Protein AF-A0A162WY72-F1 (afdb_monomer_lite)

Secondary structure (DSSP, 8-state):
-EE-SEEEEEPPPTTT-EEEEEETT--BS-EEES-EEEEE--SSPPP-GGGEE-EEEEEEEEE-SSSS--EEEEEEEEEEEEEEEEETTTEEEEEEEEPPHHHHHHHHHHHHT--GGGTT-----SS-SSS---SSHHHHHTTT-EEEEEES-BS-EEE-

Radius of gyration: 16.73 Å; chains: 1; bounding box: 35×33×55 Å

Foldseek 3Di:
DEDDPAEAEDAQDLLQLEDEDDAQVDAEQEYEYEDYWYFHCPDPDPGDPLRIFFKEWEKAWDFDPDPDTPTDIDTDFIKGWDWDCPDPPPDIDIFIDTDDPVVVVVLVVCSVVPDSPCLPPPPPPPDDPDDDDDDCPNVVSSSSGYYYYYYYHYNYYYYD

Structure (mmCIF, N/CA/C/O backbone):
data_AF-A0A162WY72-F1
#
_entry.id   AF-A0A162WY72-F1
#
loop_
_atom_site.group_PDB
_atom_site.id
_atom_site.type_symbol
_atom_site.label_atom_id
_atom_site.label_alt_id
_atom_site.label_comp_id
_atom_site.label_asym_id
_atom_site.label_entity_id
_atom_site.label_seq_id
_atom_site.pdbx_PDB_ins_code
_atom_site.Cartn_x
_atom_site.Cartn_y
_atom_site.Cartn_z
_atom_site.occupancy
_atom_site.B_iso_or_equiv
_atom_site.auth_seq_id
_atom_site.auth_comp_id
_atom_site.auth_asym_id
_atom_site.auth_atom_id
_atom_site.pdbx_PDB_model_num
ATOM 1 N N . MET A 1 1 ? -16.031 -1.143 3.294 1.00 89.25 1 MET A N 1
ATOM 2 C CA . MET A 1 1 ? -15.755 -0.213 2.180 1.00 89.25 1 MET A CA 1
ATOM 3 C C . MET A 1 1 ? -15.026 -0.998 1.112 1.00 89.25 1 MET A C 1
ATOM 5 O O . MET A 1 1 ? -14.191 -1.819 1.470 1.00 89.25 1 MET A O 1
ATOM 9 N N . THR A 1 2 ? -15.350 -0.767 -0.154 1.00 88.81 2 THR A N 1
ATOM 10 C CA . THR A 1 2 ? -14.664 -1.396 -1.286 1.00 88.81 2 THR A CA 1
ATOM 11 C C . THR A 1 2 ? -14.092 -0.287 -2.148 1.00 88.81 2 THR A C 1
ATOM 13 O O . THR A 1 2 ? -14.838 0.604 -2.551 1.00 88.81 2 THR A O 1
ATOM 16 N N . LEU A 1 3 ? -12.783 -0.322 -2.372 1.00 86.44 3 LEU A N 1
ATOM 17 C CA . LEU A 1 3 ? -12.069 0.568 -3.276 1.00 86.44 3 LEU A CA 1
ATOM 18 C C . LEU A 1 3 ? -11.798 -0.224 -4.558 1.00 86.44 3 LEU A C 1
ATOM 20 O O . LEU A 1 3 ? -10.845 -1.001 -4.631 1.00 86.44 3 LEU A O 1
ATOM 24 N N . ASN A 1 4 ? -12.708 -0.076 -5.522 1.00 86.38 4 ASN A N 1
ATOM 25 C CA . ASN A 1 4 ? -12.601 -0.675 -6.848 1.00 86.38 4 ASN A CA 1
ATOM 26 C C . ASN A 1 4 ? -12.223 0.409 -7.855 1.00 86.38 4 ASN A C 1
ATOM 28 O O . ASN A 1 4 ? -12.914 1.426 -7.883 1.00 86.38 4 ASN A O 1
ATOM 32 N N . GLU A 1 5 ? -11.172 0.184 -8.648 1.00 85.81 5 GLU A N 1
ATOM 33 C CA . GLU A 1 5 ? -10.718 1.109 -9.703 1.00 85.81 5 GLU A CA 1
ATOM 34 C C . GLU A 1 5 ? -10.583 2.559 -9.198 1.00 85.81 5 GLU A C 1
ATOM 36 O O . GLU A 1 5 ? -11.172 3.500 -9.733 1.00 85.81 5 GLU A O 1
ATOM 41 N N . VAL A 1 6 ? -9.862 2.740 -8.087 1.00 86.19 6 VAL A N 1
ATOM 42 C CA . VAL A 1 6 ? -9.687 4.048 -7.450 1.00 86.19 6 VAL A CA 1
ATOM 43 C C . VAL A 1 6 ? -8.372 4.666 -7.888 1.00 86.19 6 VAL A C 1
ATOM 45 O O . VAL A 1 6 ? -7.299 4.157 -7.575 1.00 86.19 6 VAL A O 1
ATOM 48 N N . TRP A 1 7 ? -8.473 5.820 -8.540 1.00 86.19 7 TRP A N 1
ATOM 49 C CA . TRP A 1 7 ? -7.332 6.637 -8.933 1.00 86.19 7 TRP A CA 1
ATOM 50 C C . TRP A 1 7 ? -7.220 7.851 -8.022 1.00 86.19 7 TRP A C 1
ATOM 52 O O . TRP A 1 7 ? -8.167 8.629 -7.874 1.00 86.19 7 TRP A O 1
ATOM 62 N N . ILE A 1 8 ? -6.056 8.015 -7.400 1.00 86.75 8 ILE A N 1
ATOM 63 C CA . ILE A 1 8 ? -5.793 9.099 -6.457 1.00 86.75 8 ILE A CA 1
ATOM 64 C C . ILE A 1 8 ? -4.658 9.954 -7.006 1.00 86.75 8 ILE A C 1
ATOM 66 O O . ILE A 1 8 ? -3.522 9.510 -7.132 1.00 86.75 8 ILE A O 1
ATOM 70 N N . SER A 1 9 ? -4.960 11.204 -7.342 1.00 86.12 9 SER A N 1
ATOM 71 C CA . SER A 1 9 ? -3.985 12.135 -7.915 1.00 86.12 9 SER A CA 1
ATOM 72 C C . SER A 1 9 ? -3.576 13.208 -6.911 1.00 86.12 9 SER A C 1
ATOM 74 O O . SER A 1 9 ? -4.391 13.673 -6.113 1.00 86.12 9 SER A O 1
ATOM 76 N N . GLY A 1 10 ? -2.311 13.619 -6.958 1.00 82.69 10 GLY A N 1
ATOM 77 C CA . GLY A 1 10 ? -1.740 14.604 -6.040 1.00 82.69 10 GLY A CA 1
ATOM 78 C C . GLY A 1 10 ? -0.212 14.626 -6.078 1.00 82.69 10 GLY A C 1
ATOM 79 O O . GLY A 1 10 ? 0.415 14.006 -6.935 1.00 82.69 10 GLY A O 1
ATOM 80 N N . SER A 1 11 ? 0.399 15.356 -5.148 1.00 81.94 11 SER A N 1
ATOM 81 C CA . SER A 1 11 ? 1.855 15.482 -5.049 1.00 81.94 11 SER A 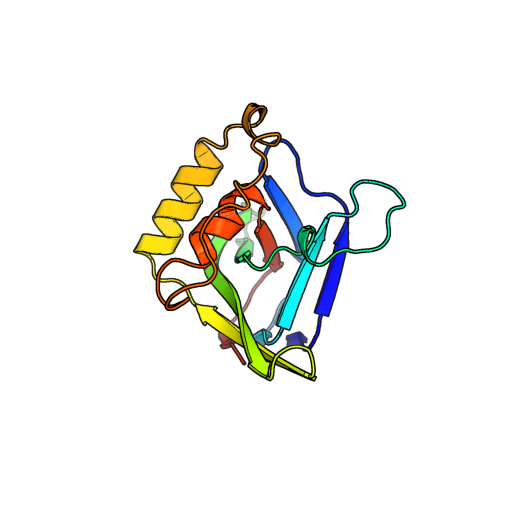CA 1
ATOM 82 C C . SER A 1 11 ? 2.449 14.470 -4.072 1.00 81.94 11 SER A C 1
ATOM 84 O O . SER A 1 11 ? 2.002 14.386 -2.927 1.00 81.94 11 SER A O 1
ATOM 86 N N . ILE A 1 12 ? 3.512 13.782 -4.486 1.00 84.25 12 ILE A N 1
ATOM 87 C CA . ILE A 1 12 ? 4.341 12.977 -3.580 1.00 84.25 12 ILE A CA 1
ATOM 88 C C . ILE A 1 12 ? 5.203 13.906 -2.715 1.00 84.25 12 ILE A C 1
ATOM 90 O O . ILE A 1 12 ? 5.743 14.901 -3.202 1.00 84.25 12 ILE A O 1
ATOM 94 N N . SER A 1 13 ? 5.369 13.560 -1.439 1.00 84.38 13 SER A N 1
ATOM 95 C CA . SER A 1 13 ? 6.362 14.186 -0.568 1.00 84.38 13 SER A CA 1
ATOM 96 C C . SER A 1 13 ? 7.773 13.919 -1.088 1.00 84.38 13 SER A C 1
ATOM 98 O O . SER A 1 13 ? 8.223 12.774 -1.109 1.00 84.38 13 SER A O 1
ATOM 100 N N . GLU A 1 14 ? 8.499 14.972 -1.463 1.00 79.38 14 GLU A N 1
ATOM 101 C CA . GLU A 1 14 ? 9.876 14.816 -1.935 1.00 79.38 14 GLU A CA 1
ATOM 102 C C . GLU A 1 14 ? 10.802 14.280 -0.824 1.00 79.38 14 GLU A C 1
ATOM 104 O O . GLU A 1 14 ? 11.742 13.548 -1.113 1.00 79.38 14 GLU A O 1
ATOM 109 N N . GLU A 1 15 ? 10.513 14.583 0.447 1.00 81.94 15 GLU A N 1
ATOM 110 C CA . GLU A 1 15 ? 11.300 14.130 1.604 1.00 81.94 15 GLU A CA 1
ATOM 111 C C . GLU A 1 15 ? 11.173 12.621 1.846 1.00 81.94 15 GLU A C 1
ATOM 113 O O . GLU A 1 15 ? 12.150 11.961 2.191 1.00 81.94 15 GLU A O 1
ATOM 118 N N . THR A 1 16 ? 9.969 12.071 1.675 1.00 83.25 16 THR A N 1
ATOM 119 C CA . THR A 1 16 ? 9.653 10.702 2.113 1.00 83.25 16 THR A CA 1
ATOM 120 C C . THR A 1 16 ? 9.310 9.749 0.973 1.00 83.25 16 THR A C 1
ATOM 122 O O . THR A 1 16 ? 9.133 8.559 1.223 1.00 83.25 16 THR A O 1
ATOM 125 N N . GLY A 1 17 ? 9.157 10.249 -0.257 1.00 84.12 17 GLY A N 1
ATOM 126 C CA . GLY A 1 17 ? 8.652 9.469 -1.392 1.00 84.12 17 GLY A CA 1
ATOM 127 C C . GLY A 1 17 ? 7.207 8.985 -1.207 1.00 84.12 17 GLY A C 1
ATOM 128 O O . GLY A 1 17 ? 6.753 8.119 -1.950 1.00 84.12 17 GLY A O 1
ATOM 129 N N . CYS A 1 18 ? 6.492 9.521 -0.212 1.00 89.81 18 CYS A N 1
ATOM 130 C CA . CYS A 1 18 ? 5.168 9.066 0.199 1.00 89.81 18 CYS A CA 1
ATOM 131 C C . CYS A 1 18 ? 4.063 9.970 -0.350 1.00 89.81 18 CYS A C 1
ATOM 133 O O . CYS A 1 18 ? 4.115 11.197 -0.218 1.00 89.81 18 CYS A O 1
ATOM 135 N N . PHE A 1 19 ? 3.026 9.345 -0.895 1.00 91.44 19 PHE A N 1
ATOM 136 C CA . PHE A 1 19 ? 1.731 9.945 -1.165 1.00 91.44 19 PHE A CA 1
ATOM 137 C C . PHE A 1 19 ? 0.764 9.548 -0.046 1.00 91.44 19 PHE A C 1
ATOM 139 O O . PHE A 1 19 ? 0.261 8.428 -0.019 1.00 91.44 19 PHE A O 1
ATOM 146 N N . LEU A 1 20 ? 0.473 10.453 0.888 1.00 92.00 20 LEU A N 1
ATOM 147 C CA . LEU A 1 20 ? -0.383 10.132 2.032 1.00 92.00 20 LEU A CA 1
ATOM 148 C C . LEU A 1 20 ? -1.863 10.417 1.745 1.00 92.00 20 LEU A C 1
ATOM 150 O O . LEU A 1 20 ? -2.253 11.560 1.519 1.00 92.00 20 LEU A O 1
ATOM 154 N N . VAL A 1 21 ? -2.696 9.388 1.877 1.00 92.56 21 VAL A N 1
ATOM 155 C CA . VAL A 1 21 ? -4.156 9.494 1.953 1.00 92.56 21 VAL A CA 1
ATOM 156 C C . VAL A 1 21 ? -4.568 9.275 3.404 1.00 92.56 21 VAL A C 1
ATOM 158 O O . VAL A 1 21 ? -4.709 8.141 3.868 1.00 92.56 21 VAL A O 1
ATOM 161 N N . ASP A 1 22 ? -4.724 10.378 4.138 1.00 92.06 22 ASP A N 1
ATOM 162 C CA . ASP A 1 22 ? -5.110 10.347 5.548 1.00 92.06 22 ASP A CA 1
ATOM 163 C C . ASP A 1 22 ? -6.635 10.327 5.699 1.00 92.06 22 ASP A C 1
ATOM 165 O O . ASP A 1 22 ? -7.334 11.324 5.516 1.00 92.06 22 ASP A O 1
ATOM 169 N N . MET A 1 23 ? -7.143 9.153 6.049 1.00 91.38 23 MET A N 1
ATOM 170 C CA . MET A 1 23 ? -8.528 8.887 6.416 1.00 91.38 23 MET A CA 1
ATOM 171 C C . MET A 1 23 ? -8.614 8.400 7.867 1.00 91.38 23 MET A C 1
ATOM 173 O O . MET A 1 23 ? -9.417 7.525 8.194 1.00 91.38 23 MET A O 1
ATOM 177 N N . SER A 1 24 ? -7.807 8.980 8.754 1.00 88.31 24 SER A N 1
ATOM 178 C CA . SER A 1 24 ? -7.735 8.683 10.194 1.00 88.31 24 SER A CA 1
ATOM 179 C C . SER A 1 24 ? -9.081 8.632 10.925 1.00 88.31 24 SER A C 1
ATOM 181 O O . SER A 1 24 ? -9.239 7.875 11.878 1.00 88.31 24 SER A O 1
ATOM 183 N N . TYR A 1 25 ? -10.078 9.392 10.469 1.00 87.44 25 TYR A N 1
ATOM 184 C CA . TYR A 1 25 ? -11.429 9.407 11.046 1.00 87.44 25 TYR A CA 1
ATOM 185 C C . TYR A 1 25 ? -12.387 8.373 10.430 1.00 87.44 25 TYR A C 1
ATOM 187 O O . TYR A 1 25 ? -13.588 8.396 10.702 1.00 87.44 25 TYR A O 1
ATOM 195 N N . THR A 1 26 ? -11.875 7.470 9.593 1.00 90.25 26 THR A N 1
ATOM 196 C CA . THR A 1 26 ? -12.651 6.412 8.938 1.00 90.25 26 THR A CA 1
ATOM 197 C C . THR A 1 26 ? -12.433 5.083 9.652 1.00 90.25 26 THR A C 1
ATOM 199 O O . THR A 1 26 ? -11.314 4.574 9.713 1.00 90.25 26 THR A O 1
ATOM 202 N N . PHE A 1 27 ? -13.523 4.509 10.168 1.00 90.50 27 PHE A N 1
ATOM 203 C CA . PHE A 1 27 ? -13.537 3.240 10.900 1.00 90.50 27 PHE A CA 1
ATOM 204 C C . PHE A 1 27 ? -14.339 2.199 10.118 1.00 90.50 27 PHE A C 1
ATOM 206 O O . PHE A 1 27 ? -15.504 2.428 9.783 1.00 90.50 27 PHE A O 1
ATOM 213 N N . LEU A 1 28 ? -13.726 1.056 9.816 1.00 91.19 28 LEU A N 1
ATOM 214 C CA . LEU A 1 28 ? -14.281 0.048 8.920 1.00 91.19 28 LEU A CA 1
ATOM 215 C C . LEU A 1 28 ? -14.319 -1.334 9.578 1.00 91.19 28 LEU A C 1
ATOM 217 O O . LEU A 1 28 ? -13.321 -1.816 10.105 1.00 91.19 28 LEU A O 1
ATOM 221 N N . LYS A 1 29 ? -15.455 -2.026 9.442 1.00 92.44 29 LYS A N 1
ATOM 222 C CA . LYS A 1 29 ? -15.537 -3.472 9.720 1.00 92.44 29 LYS A CA 1
ATOM 223 C C . LYS A 1 29 ? -14.810 -4.303 8.666 1.00 92.44 29 LYS A C 1
ATOM 225 O O . LYS A 1 29 ? -14.253 -5.351 8.954 1.00 92.44 29 LYS A O 1
ATOM 230 N N . SER A 1 30 ? -14.840 -3.844 7.420 1.00 93.44 30 SER A N 1
ATOM 231 C CA . SER A 1 30 ? -14.133 -4.490 6.322 1.00 93.44 30 SER A CA 1
ATOM 232 C C . SER A 1 30 ? -13.653 -3.472 5.293 1.00 93.44 30 SER A C 1
ATOM 234 O O . SER A 1 30 ? -14.365 -2.509 4.977 1.00 93.44 30 SER A O 1
ATOM 236 N N . LEU A 1 31 ? -12.455 -3.701 4.761 1.00 93.94 31 LEU A N 1
ATOM 237 C CA . LEU A 1 31 ? -11.868 -2.988 3.629 1.00 93.94 31 LEU A CA 1
ATOM 238 C C . LEU A 1 31 ? -11.546 -3.985 2.507 1.00 93.94 31 LEU A C 1
ATOM 240 O O . LEU A 1 31 ? -10.905 -5.002 2.738 1.00 93.94 31 LEU A O 1
ATOM 244 N N . CYS A 1 32 ? -11.991 -3.709 1.292 1.00 92.69 32 CYS A N 1
ATOM 245 C CA . CYS A 1 32 ? -11.647 -4.490 0.108 1.00 92.69 32 CYS A CA 1
ATOM 246 C C . CYS A 1 32 ? -10.887 -3.575 -0.854 1.00 92.69 32 CYS A C 1
ATOM 248 O O . CYS A 1 32 ? -11.402 -2.509 -1.202 1.00 92.69 32 CYS A O 1
ATOM 250 N N . LEU A 1 33 ? -9.650 -3.947 -1.181 1.00 90.50 33 LEU A N 1
ATOM 251 C CA . LEU A 1 33 ? -8.747 -3.206 -2.060 1.00 90.50 33 LEU A CA 1
ATOM 252 C C . LEU A 1 33 ? -8.563 -4.018 -3.342 1.00 90.50 33 LEU A C 1
ATOM 254 O O . LEU A 1 33 ? -8.007 -5.111 -3.278 1.00 90.50 33 LEU A O 1
ATOM 258 N N . ASN A 1 34 ? -8.996 -3.485 -4.484 1.00 86.69 34 ASN A N 1
ATOM 259 C CA . ASN A 1 34 ? -8.878 -4.183 -5.771 1.00 86.69 34 ASN A CA 1
ATOM 260 C C . ASN A 1 34 ? -7.833 -3.518 -6.666 1.00 86.69 34 ASN A C 1
ATOM 262 O O . ASN A 1 34 ? -6.778 -4.073 -6.917 1.00 86.69 34 ASN A O 1
ATOM 266 N N . GLN A 1 35 ? -8.100 -2.292 -7.105 1.00 85.81 35 GLN A N 1
ATOM 267 C CA . GLN A 1 35 ? -7.198 -1.533 -7.967 1.00 85.81 35 GLN A CA 1
ATOM 268 C C . GLN A 1 35 ? -7.121 -0.133 -7.383 1.00 85.81 35 GLN A C 1
ATOM 270 O O . GLN A 1 35 ? -8.093 0.623 -7.444 1.00 85.81 35 GLN A O 1
ATOM 275 N N . VAL A 1 36 ? -6.017 0.152 -6.697 1.00 86.38 36 VAL A N 1
ATOM 276 C CA . VAL A 1 36 ? -5.746 1.467 -6.119 1.00 86.38 36 VAL A CA 1
ATOM 277 C C . VAL A 1 36 ? -4.438 1.955 -6.705 1.00 86.38 36 VAL A C 1
ATOM 279 O O . VAL A 1 36 ? -3.392 1.354 -6.479 1.00 86.38 36 VAL A O 1
ATOM 282 N N . GLU A 1 37 ? -4.525 3.049 -7.445 1.00 86.88 37 GLU A N 1
ATOM 283 C CA . GLU A 1 37 ? -3.393 3.663 -8.124 1.00 86.88 37 GLU A CA 1
ATOM 284 C C . GLU A 1 37 ? -3.206 5.088 -7.626 1.00 86.88 37 GLU A C 1
ATOM 286 O O . GLU A 1 37 ? -4.170 5.822 -7.364 1.00 86.88 37 GLU A O 1
ATOM 291 N N . TYR A 1 38 ? -1.943 5.490 -7.512 1.00 87.62 38 TYR A N 1
ATOM 292 C CA . TYR A 1 38 ? -1.580 6.854 -7.167 1.00 87.62 38 TYR A CA 1
ATOM 293 C C . TYR A 1 38 ? -0.865 7.487 -8.347 1.00 87.62 38 TYR A C 1
ATOM 295 O O . TYR A 1 38 ? 0.073 6.914 -8.896 1.00 87.62 38 TYR A O 1
ATOM 303 N N . HIS A 1 39 ? -1.284 8.692 -8.712 1.00 83.94 39 HIS A N 1
ATOM 304 C CA . HIS A 1 39 ? -0.696 9.427 -9.822 1.00 83.94 39 HIS A CA 1
ATOM 305 C C . HIS A 1 39 ? -0.011 10.675 -9.293 1.00 83.94 39 HIS A C 1
ATOM 307 O O . HIS A 1 39 ? -0.652 11.565 -8.720 1.00 83.94 39 HIS A O 1
ATOM 313 N N . ASN A 1 40 ? 1.299 10.751 -9.519 1.00 74.06 40 ASN A N 1
ATOM 314 C CA . ASN A 1 40 ? 2.062 11.938 -9.180 1.00 74.06 40 ASN A CA 1
ATOM 315 C C . ASN A 1 40 ? 1.791 13.046 -10.197 1.00 74.06 40 ASN A C 1
ATOM 317 O O . ASN A 1 40 ? 2.291 13.019 -11.322 1.00 74.06 40 ASN A O 1
ATOM 321 N N . THR A 1 41 ? 1.035 14.061 -9.798 1.00 67.81 41 THR A N 1
ATOM 322 C CA . THR A 1 41 ? 0.811 15.243 -10.629 1.00 67.81 41 THR A CA 1
ATOM 323 C C . THR A 1 41 ? 1.960 16.223 -10.429 1.00 67.81 41 THR A C 1
ATOM 325 O O . THR A 1 41 ? 1.851 17.196 -9.676 1.00 67.81 41 THR A O 1
ATOM 328 N N . ARG A 1 42 ? 3.095 15.988 -11.095 1.00 58.50 42 ARG A N 1
ATOM 329 C CA . ARG A 1 42 ? 4.179 16.979 -11.157 1.00 58.50 42 ARG A CA 1
ATOM 330 C C . ARG A 1 42 ? 3.830 18.049 -12.203 1.00 58.50 42 ARG A C 1
ATOM 332 O O . ARG A 1 42 ? 4.342 18.037 -13.317 1.00 58.50 42 ARG A O 1
ATOM 339 N N . GLY A 1 43 ? 2.940 18.975 -11.839 1.00 55.97 43 GLY A N 1
ATOM 340 C CA . GLY A 1 43 ? 2.472 20.073 -12.700 1.00 55.97 43 GLY A CA 1
ATOM 341 C C . GLY A 1 43 ? 1.201 19.756 -13.505 1.00 55.97 43 GLY A C 1
ATOM 342 O O . GLY A 1 43 ? 0.469 18.830 -13.178 1.00 55.97 43 GLY A O 1
ATOM 343 N N . GLU A 1 44 ? 0.933 20.542 -14.554 1.00 50.44 44 GLU A N 1
ATOM 344 C CA . GLU A 1 44 ? -0.269 20.451 -15.415 1.00 50.44 44 GLU A CA 1
ATOM 345 C C . GLU A 1 44 ? -0.114 19.457 -16.588 1.00 50.44 44 GLU A C 1
ATOM 347 O O . GLU A 1 44 ? -0.720 19.630 -17.646 1.00 50.44 44 GLU A O 1
ATOM 352 N N . MET A 1 45 ? 0.744 18.440 -16.460 1.00 55.16 45 MET A N 1
ATOM 353 C CA . MET A 1 45 ? 0.914 17.445 -17.523 1.00 55.16 45 MET A CA 1
ATOM 354 C C . MET A 1 45 ? -0.153 16.343 -17.439 1.00 55.16 45 MET A C 1
ATOM 356 O O . MET A 1 45 ? -0.561 15.976 -16.336 1.00 55.16 45 MET A O 1
ATOM 360 N N . PRO A 1 46 ? -0.615 15.807 -18.588 1.00 56.03 46 PRO A N 1
ATOM 361 C CA . PRO A 1 46 ? -1.509 14.655 -18.597 1.00 56.03 46 PRO A CA 1
ATOM 362 C C . PRO A 1 46 ? -0.850 13.472 -17.882 1.00 56.03 46 PRO A C 1
ATOM 364 O O . PRO A 1 46 ? 0.358 13.270 -18.009 1.00 56.03 46 PRO A O 1
ATOM 367 N N . ILE A 1 47 ? -1.655 12.703 -17.145 1.00 58.59 47 ILE A N 1
ATOM 368 C CA . ILE A 1 47 ? -1.220 11.481 -16.462 1.00 58.59 47 ILE A CA 1
ATOM 369 C C . ILE A 1 47 ? -0.634 10.539 -17.517 1.00 58.59 47 ILE A C 1
ATOM 371 O O . ILE A 1 47 ? -1.308 10.180 -18.482 1.00 58.59 47 ILE A O 1
ATOM 375 N N . ARG A 1 48 ? 0.637 10.184 -17.351 1.00 61.09 48 ARG A N 1
ATOM 376 C CA . ARG A 1 48 ? 1.328 9.185 -18.167 1.00 61.09 48 ARG A CA 1
ATOM 377 C C . ARG A 1 48 ? 1.500 7.917 -17.328 1.00 61.09 48 ARG A C 1
ATOM 379 O O . ARG A 1 48 ? 1.612 8.015 -16.109 1.00 61.09 48 ARG A O 1
ATOM 386 N N . GLU A 1 49 ? 1.548 6.749 -17.968 1.00 62.41 49 GLU A N 1
ATOM 387 C CA . GLU A 1 49 ? 1.770 5.459 -17.284 1.00 62.41 49 GLU A CA 1
ATOM 388 C C . GLU A 1 49 ? 3.045 5.474 -16.425 1.00 62.41 49 GLU A C 1
ATOM 390 O O . GLU A 1 49 ? 3.055 4.948 -15.317 1.00 62.41 49 GLU A O 1
ATOM 395 N N . ASP A 1 50 ? 4.089 6.197 -16.854 1.00 64.62 50 ASP A N 1
ATOM 396 C CA . ASP A 1 50 ? 5.329 6.381 -16.090 1.00 64.62 50 ASP A CA 1
ATOM 397 C C . ASP A 1 50 ? 5.178 7.250 -14.823 1.00 64.62 50 ASP A C 1
ATOM 399 O O . ASP A 1 50 ? 6.150 7.414 -14.087 1.00 64.62 50 ASP A O 1
ATOM 403 N N . MET A 1 51 ? 3.987 7.782 -14.539 1.00 67.19 51 MET A N 1
ATOM 404 C CA . MET A 1 51 ? 3.668 8.554 -13.331 1.00 67.19 51 MET A CA 1
ATOM 405 C C . MET A 1 51 ? 2.789 7.788 -12.335 1.00 67.19 51 MET A C 1
ATOM 407 O O . MET A 1 51 ? 2.446 8.348 -11.286 1.00 67.19 51 MET A O 1
ATOM 411 N N . CYS A 1 52 ? 2.413 6.547 -12.659 1.00 79.62 52 CYS A N 1
ATOM 412 C CA . CYS A 1 52 ? 1.641 5.684 -11.774 1.00 79.62 52 CYS A CA 1
ATOM 413 C C . CYS A 1 52 ? 2.553 5.068 -10.712 1.00 79.62 52 CYS A C 1
ATOM 415 O O . CYS A 1 52 ? 3.723 4.771 -10.962 1.00 79.62 52 CYS A O 1
ATOM 417 N N . ILE A 1 53 ? 2.007 4.922 -9.512 1.00 86.06 53 ILE A N 1
ATOM 418 C CA . ILE A 1 53 ? 2.648 4.274 -8.377 1.00 86.06 53 ILE A CA 1
ATOM 419 C C . ILE A 1 53 ? 1.776 3.091 -7.993 1.00 86.06 53 ILE A C 1
ATOM 421 O O . ILE A 1 53 ? 0.607 3.266 -7.632 1.00 86.06 53 ILE A O 1
ATOM 425 N N . HIS A 1 54 ? 2.365 1.903 -8.026 1.00 90.00 54 HIS A N 1
ATOM 426 C CA . HIS A 1 54 ? 1.658 0.654 -7.749 1.00 90.00 54 HIS A CA 1
ATOM 427 C C . HIS A 1 54 ? 1.934 0.098 -6.349 1.00 90.00 54 HIS A C 1
ATOM 429 O O . HIS A 1 54 ? 1.372 -0.925 -5.952 1.00 90.00 54 HIS A O 1
ATOM 435 N N . LEU A 1 55 ? 2.794 0.766 -5.577 1.00 92.31 55 LEU A N 1
ATOM 436 C CA . LEU A 1 55 ? 3.133 0.371 -4.218 1.00 92.31 55 LEU A CA 1
ATOM 437 C C . LEU A 1 55 ? 2.243 1.086 -3.195 1.00 92.31 55 LEU A C 1
ATOM 439 O O . LEU A 1 55 ? 2.232 2.314 -3.113 1.00 92.31 55 LEU A O 1
ATOM 443 N N . THR A 1 56 ? 1.534 0.307 -2.379 1.00 94.56 56 THR A N 1
ATOM 444 C CA . THR A 1 56 ? 0.625 0.797 -1.339 1.00 94.56 56 THR A CA 1
ATOM 445 C C . THR A 1 56 ? 1.036 0.288 0.037 1.00 94.56 56 THR A C 1
ATOM 447 O O . THR A 1 56 ? 1.161 -0.914 0.263 1.00 94.56 56 THR A O 1
ATOM 450 N N . LEU A 1 57 ? 1.163 1.196 0.998 1.00 95.56 57 LEU A N 1
ATOM 451 C CA . LEU A 1 57 ? 1.223 0.896 2.420 1.00 95.56 57 LEU A CA 1
ATOM 452 C C . LEU A 1 57 ? -0.156 1.101 3.042 1.00 95.56 57 LEU A C 1
ATOM 454 O O . LEU A 1 57 ? -0.628 2.230 3.165 1.00 95.56 57 LEU A O 1
ATOM 458 N N . LEU A 1 58 ? -0.779 0.018 3.497 1.00 95.31 58 LEU A N 1
ATOM 459 C CA . LEU A 1 58 ? -1.979 0.095 4.320 1.00 95.31 58 LEU A CA 1
ATOM 460 C C . LEU A 1 58 ? -1.574 0.278 5.785 1.00 95.31 58 LEU A C 1
ATOM 462 O O . LEU A 1 58 ? -0.911 -0.587 6.366 1.00 95.31 58 LEU A O 1
ATOM 466 N N . SER A 1 59 ? -1.989 1.385 6.395 1.00 93.81 59 SER A N 1
ATOM 467 C CA . SER A 1 59 ? -1.728 1.688 7.802 1.00 93.81 59 SER A CA 1
ATOM 468 C C . SER A 1 59 ? -3.018 2.004 8.558 1.00 93.81 59 SER A C 1
ATOM 470 O O . SER A 1 59 ? -4.012 2.473 8.000 1.00 93.81 59 SER A O 1
ATOM 472 N N . GLN A 1 60 ? -3.004 1.723 9.855 1.00 92.25 60 GLN A N 1
ATOM 473 C CA . GLN A 1 60 ? -4.084 2.059 10.776 1.00 92.25 60 GLN A CA 1
ATOM 474 C C . GLN A 1 60 ? -3.561 2.895 11.939 1.00 92.25 60 GLN A C 1
ATOM 476 O O . GLN A 1 60 ? -2.387 2.801 12.316 1.00 92.25 60 GLN A O 1
ATOM 481 N N . LEU A 1 61 ? -4.448 3.701 12.510 1.00 88.06 61 LEU A N 1
ATOM 482 C CA . LEU A 1 61 ? -4.179 4.518 13.677 1.00 88.06 61 LEU A CA 1
ATOM 483 C C . LEU A 1 61 ? -4.976 4.002 14.866 1.00 88.06 61 LEU A C 1
ATOM 485 O O . LEU A 1 61 ? -6.206 4.032 14.886 1.00 88.06 61 LEU A O 1
ATOM 489 N N . TYR A 1 62 ? -4.257 3.608 15.905 1.00 74.38 62 TYR A N 1
ATOM 490 C CA . TYR A 1 62 ? -4.853 3.316 17.192 1.00 74.38 62 TYR A CA 1
ATOM 491 C C . TYR A 1 62 ? -4.943 4.595 18.014 1.00 74.38 62 TYR A C 1
ATOM 493 O O . TYR A 1 62 ? -3.937 5.210 18.367 1.00 74.38 62 TYR A O 1
ATOM 501 N N . THR A 1 63 ? -6.168 4.987 18.346 1.00 65.38 63 THR A N 1
ATOM 502 C CA . THR A 1 63 ? -6.424 5.978 19.388 1.00 65.38 63 THR A CA 1
ATOM 503 C C . THR A 1 63 ? -6.707 5.241 20.685 1.00 65.38 63 THR A C 1
ATOM 505 O O . THR A 1 63 ? -7.768 4.640 20.840 1.00 65.38 63 THR A O 1
ATOM 508 N N . ASN A 1 64 ? -5.771 5.289 21.630 1.00 62.25 64 ASN A N 1
ATOM 509 C CA . ASN A 1 64 ? -6.081 4.886 22.998 1.00 62.25 64 ASN A CA 1
ATOM 510 C C . ASN A 1 64 ? -7.077 5.896 23.596 1.00 62.25 64 ASN A C 1
ATOM 512 O O . ASN A 1 64 ? -6.832 7.099 23.506 1.00 62.25 64 ASN A O 1
ATOM 516 N N . ASP A 1 65 ? -8.138 5.419 24.266 1.00 58.91 65 ASP A N 1
ATOM 517 C CA . ASP A 1 65 ? -9.190 6.205 24.965 1.00 58.91 65 ASP A CA 1
ATOM 518 C C . ASP A 1 65 ? -8.673 7.037 26.169 1.00 58.91 65 ASP A C 1
ATOM 520 O O . ASP A 1 65 ? -9.394 7.419 27.094 1.00 58.91 65 ASP A O 1
ATOM 524 N N . SER A 1 66 ? -7.377 7.325 26.182 1.00 60.00 66 SER A N 1
ATOM 525 C CA . SER A 1 66 ? -6.703 8.194 27.128 1.00 60.00 66 SER A CA 1
ATOM 526 C C . SER A 1 66 ? -7.137 9.650 26.927 1.00 60.00 66 SER A C 1
ATOM 528 O O . SER A 1 66 ? -7.350 10.123 25.813 1.00 60.00 66 SER A O 1
ATOM 530 N N . LYS A 1 67 ? -7.172 10.409 28.031 1.00 55.03 67 LYS A N 1
ATOM 531 C CA . LYS A 1 67 ? -7.432 11.862 28.058 1.00 55.03 67 LYS A CA 1
ATOM 532 C C . LYS A 1 67 ? -6.472 12.668 27.159 1.00 55.03 67 LYS A C 1
ATOM 534 O O . LYS A 1 67 ? -6.768 13.813 26.832 1.00 55.03 67 LYS A O 1
ATOM 539 N N . TYR A 1 68 ? -5.352 12.054 26.769 1.00 55.56 68 TYR A N 1
ATOM 540 C CA . TYR A 1 68 ? -4.438 12.486 25.716 1.00 55.56 68 TYR A CA 1
ATOM 541 C C . TYR A 1 68 ? -4.198 11.288 24.782 1.00 55.56 68 TYR A C 1
ATOM 543 O O . TYR A 1 68 ? -3.408 10.406 25.140 1.00 55.56 68 TYR A O 1
ATOM 551 N N . PRO A 1 69 ? -4.907 11.172 23.648 1.00 58.75 69 PRO A N 1
ATOM 552 C CA . PRO A 1 69 ? -4.738 10.028 22.766 1.00 58.75 69 PRO A CA 1
ATOM 553 C C . PRO A 1 69 ? -3.323 10.059 22.187 1.00 58.75 69 PRO A C 1
ATOM 555 O O . PRO A 1 69 ? -2.959 10.964 21.437 1.00 58.75 69 PRO A O 1
ATOM 558 N N . ILE A 1 70 ? -2.510 9.074 22.566 1.00 56.84 70 ILE A N 1
ATOM 559 C CA . ILE A 1 70 ? -1.297 8.751 21.822 1.00 56.84 70 ILE A CA 1
ATOM 560 C C . ILE A 1 70 ? -1.799 8.049 20.566 1.00 56.84 70 ILE A C 1
ATOM 562 O O . ILE A 1 70 ? -2.444 7.005 20.664 1.00 56.84 70 ILE A O 1
ATOM 566 N N . VAL A 1 71 ? -1.577 8.674 19.413 1.00 66.12 71 VAL A N 1
ATOM 567 C CA . VAL A 1 71 ? -1.899 8.080 18.119 1.00 66.12 71 VAL A CA 1
ATOM 568 C C . VAL A 1 71 ? -0.754 7.139 17.773 1.00 66.12 71 VAL A C 1
ATOM 570 O O . VAL A 1 71 ? 0.300 7.578 17.314 1.00 66.12 71 VAL A O 1
ATOM 573 N N . GLU A 1 72 ? -0.934 5.851 18.050 1.00 76.50 72 GLU A N 1
ATOM 574 C CA . GLU A 1 72 ? 0.013 4.830 17.612 1.00 76.50 72 GLU A CA 1
ATOM 575 C C . GLU A 1 72 ? -0.324 4.425 16.178 1.00 76.50 72 GLU A C 1
ATOM 577 O O . GLU A 1 72 ? -1.458 4.066 15.858 1.00 76.50 72 GLU A O 1
ATOM 582 N N . ARG A 1 73 ? 0.670 4.505 15.292 1.00 83.19 73 ARG A N 1
ATOM 583 C CA . ARG A 1 73 ? 0.550 4.074 13.900 1.00 83.19 73 ARG A CA 1
ATOM 584 C C . ARG A 1 73 ? 1.000 2.625 13.784 1.00 83.19 73 ARG A C 1
ATOM 586 O O . ARG A 1 73 ? 2.103 2.285 14.202 1.00 83.19 73 ARG A O 1
ATOM 593 N N . HIS A 1 74 ? 0.183 1.805 13.138 1.00 87.62 74 HIS A N 1
ATOM 594 C CA . HIS A 1 74 ? 0.502 0.417 12.843 1.00 87.62 74 HIS A CA 1
ATOM 595 C C . HIS A 1 74 ? 0.417 0.160 11.338 1.00 87.62 74 HIS A C 1
ATOM 597 O O . HIS A 1 74 ? -0.612 0.403 10.709 1.00 87.62 74 HIS A O 1
ATOM 603 N N . ASN A 1 75 ? 1.506 -0.338 10.755 1.00 91.12 75 ASN A N 1
ATOM 604 C CA . ASN A 1 75 ? 1.542 -0.752 9.357 1.00 91.12 75 ASN A CA 1
ATOM 605 C C . ASN A 1 75 ? 0.926 -2.152 9.247 1.00 91.12 75 ASN A C 1
ATOM 607 O O . ASN A 1 75 ? 1.421 -3.085 9.871 1.00 91.12 75 ASN A O 1
ATOM 611 N N . ILE A 1 76 ? -0.151 -2.289 8.476 1.00 91.69 76 ILE A N 1
ATOM 612 C CA . ILE A 1 76 ? -0.888 -3.550 8.326 1.00 91.69 76 ILE A CA 1
ATOM 613 C C . ILE A 1 76 ? -0.253 -4.422 7.243 1.00 91.69 76 ILE A C 1
ATOM 615 O O . ILE A 1 76 ? -0.046 -5.620 7.443 1.00 91.69 76 ILE A O 1
ATOM 619 N N . ALA A 1 77 ? -0.015 -3.843 6.065 1.00 94.44 77 ALA A N 1
ATOM 620 C CA . ALA A 1 77 ? 0.505 -4.569 4.916 1.00 94.44 77 ALA A CA 1
ATOM 621 C C . ALA A 1 77 ? 1.108 -3.626 3.878 1.00 94.44 77 ALA A C 1
ATOM 623 O O . ALA A 1 77 ? 0.611 -2.519 3.665 1.00 94.44 77 ALA A O 1
ATOM 624 N N . TRP A 1 78 ? 2.126 -4.133 3.191 1.00 94.94 78 TRP A N 1
ATOM 625 C CA . TRP A 1 78 ? 2.546 -3.625 1.896 1.00 94.94 78 TRP A CA 1
ATOM 626 C C . TRP A 1 78 ? 1.830 -4.405 0.796 1.00 94.94 78 TRP A C 1
ATOM 628 O O . TRP A 1 78 ? 1.731 -5.633 0.857 1.00 94.94 78 TRP A O 1
ATOM 638 N N . ILE A 1 79 ? 1.302 -3.682 -0.180 1.00 94.12 79 ILE A N 1
ATOM 639 C CA . ILE A 1 79 ? 0.511 -4.206 -1.289 1.00 94.12 79 ILE A CA 1
ATOM 640 C C . ILE A 1 79 ? 1.129 -3.666 -2.572 1.00 94.12 79 ILE A C 1
ATOM 642 O O . ILE A 1 79 ? 1.438 -2.478 -2.659 1.00 94.12 79 ILE 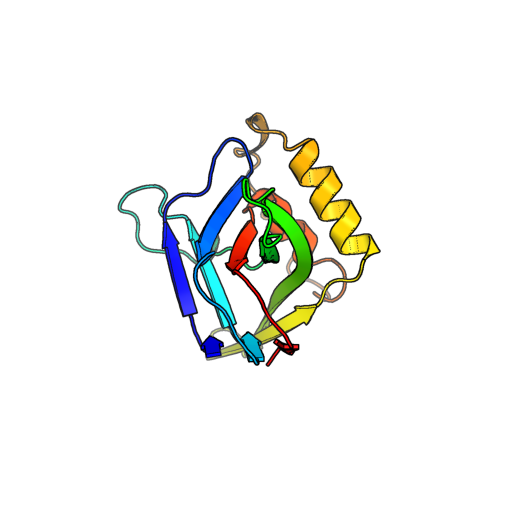A O 1
ATOM 646 N N . TYR A 1 80 ? 1.321 -4.542 -3.545 1.00 91.38 80 TYR A N 1
ATOM 647 C CA . TYR A 1 80 ? 1.823 -4.209 -4.866 1.00 91.38 80 TYR A CA 1
ATOM 648 C C . TYR A 1 80 ? 0.765 -4.567 -5.904 1.00 91.38 80 TYR A C 1
ATOM 650 O O . TYR A 1 80 ? 0.345 -5.722 -5.976 1.00 91.38 80 TYR A O 1
ATOM 658 N N . LEU A 1 81 ? 0.336 -3.573 -6.678 1.00 88.81 81 LEU A N 1
ATOM 659 C CA . LEU A 1 81 ? -0.556 -3.768 -7.811 1.00 88.81 81 LEU A CA 1
ATOM 660 C C . LEU A 1 81 ? 0.270 -4.247 -9.010 1.00 88.81 81 LEU A C 1
ATOM 662 O O . LEU A 1 81 ? 1.116 -3.519 -9.527 1.00 88.81 81 LEU A O 1
ATOM 666 N N . ILE A 1 82 ? 0.060 -5.491 -9.428 1.00 83.38 82 ILE A N 1
ATOM 667 C CA . ILE A 1 82 ? 0.730 -6.050 -10.600 1.00 83.38 82 ILE A CA 1
ATOM 668 C C . ILE A 1 82 ? -0.109 -5.750 -11.825 1.00 83.38 82 ILE A C 1
ATOM 670 O O . ILE A 1 82 ? -1.257 -6.174 -11.904 1.00 83.38 82 ILE A O 1
ATOM 674 N N . GLU A 1 83 ? 0.504 -5.089 -12.796 1.00 78.31 83 GLU A N 1
ATOM 675 C CA . GLU A 1 83 ? -0.040 -4.933 -14.134 1.00 78.31 83 GLU A CA 1
ATOM 676 C C . GLU A 1 83 ? 0.462 -6.080 -15.024 1.00 78.31 83 GLU A C 1
ATOM 678 O O . GLU A 1 83 ? 1.661 -6.207 -15.287 1.00 78.31 83 GLU A O 1
ATOM 683 N N . THR A 1 84 ? -0.446 -6.939 -15.487 1.00 71.75 84 THR A N 1
ATOM 684 C CA . THR A 1 84 ? -0.128 -8.044 -16.398 1.00 71.75 84 THR A CA 1
ATOM 685 C C . THR A 1 84 ? -0.732 -7.782 -17.770 1.00 71.75 84 THR A C 1
ATOM 687 O O . THR A 1 84 ? -1.950 -7.785 -17.955 1.00 71.75 84 THR A O 1
ATOM 690 N N . VAL A 1 85 ? 0.126 -7.617 -18.777 1.00 69.88 85 VAL A N 1
ATOM 691 C CA . VAL A 1 85 ? -0.308 -7.500 -20.174 1.00 69.88 85 VAL A CA 1
ATOM 692 C C . VAL A 1 85 ? -0.658 -8.890 -20.707 1.00 69.88 85 VAL A C 1
ATOM 694 O O . VAL A 1 85 ? 0.225 -9.696 -20.997 1.00 69.88 85 VAL A O 1
ATOM 697 N N . ILE A 1 86 ? -1.954 -9.175 -20.860 1.00 70.56 86 ILE A N 1
ATOM 698 C CA . ILE A 1 86 ? -2.429 -10.469 -21.379 1.00 70.56 86 ILE A CA 1
ATOM 699 C C . ILE A 1 86 ? -2.382 -10.484 -22.909 1.00 70.56 86 ILE A C 1
ATOM 701 O O . ILE A 1 86 ? -2.002 -11.482 -23.523 1.00 70.56 86 ILE A O 1
ATOM 705 N N . VAL A 1 87 ? -2.751 -9.367 -23.540 1.00 70.94 87 VAL A N 1
ATOM 706 C CA . VAL A 1 87 ? -2.621 -9.177 -24.987 1.00 70.94 87 VAL A CA 1
ATOM 707 C C . VAL A 1 87 ? -2.045 -7.788 -25.234 1.00 70.94 87 VAL A C 1
ATOM 709 O O . VAL A 1 87 ? -2.651 -6.814 -24.772 1.00 70.94 87 VAL A O 1
ATOM 712 N N . PRO A 1 88 ? -0.927 -7.668 -25.979 1.00 66.62 88 PRO A N 1
ATOM 713 C CA . PRO A 1 88 ? -0.331 -6.373 -26.275 1.00 66.62 88 PRO A CA 1
ATOM 714 C C . PRO A 1 88 ? -1.385 -5.401 -26.812 1.00 66.62 88 PRO A C 1
ATOM 716 O O . PRO A 1 88 ? -2.064 -5.717 -27.792 1.00 66.62 88 PRO A O 1
ATOM 719 N N . TRP A 1 89 ? -1.508 -4.232 -26.174 1.00 58.34 89 TRP A N 1
ATOM 720 C CA . TRP A 1 89 ? -2.378 -3.113 -26.581 1.00 58.34 89 TRP A CA 1
ATOM 721 C C . TRP A 1 89 ? -3.894 -3.333 -26.460 1.00 58.34 89 TRP A C 1
ATOM 723 O O . TRP A 1 89 ? -4.659 -2.492 -26.929 1.00 58.34 89 TRP A O 1
ATOM 733 N N . ILE A 1 90 ? -4.345 -4.454 -25.887 1.00 63.75 90 ILE A N 1
ATOM 734 C CA . ILE A 1 90 ? -5.769 -4.836 -25.907 1.00 63.75 90 ILE A CA 1
ATOM 735 C C . ILE A 1 90 ? -6.306 -5.142 -24.513 1.00 63.75 90 ILE A C 1
ATOM 737 O O . ILE A 1 90 ? -7.448 -4.790 -24.222 1.00 63.75 90 ILE A O 1
ATOM 741 N N . MET A 1 91 ? -5.526 -5.821 -23.672 1.00 63.31 91 MET A N 1
ATOM 742 C CA . MET A 1 91 ? -6.016 -6.276 -22.377 1.00 63.31 91 MET A CA 1
ATOM 743 C C . MET A 1 91 ? -4.901 -6.268 -21.344 1.00 63.31 91 MET A C 1
ATOM 745 O O . MET A 1 91 ? -3.900 -6.977 -21.488 1.00 63.31 91 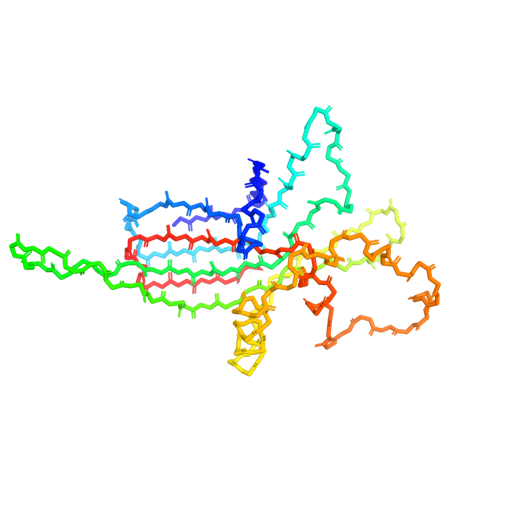MET A O 1
ATOM 749 N N . VAL A 1 92 ? -5.133 -5.469 -20.312 1.00 69.56 92 VAL A N 1
ATOM 750 C CA . VAL A 1 92 ? -4.323 -5.372 -19.108 1.00 69.56 92 VAL A CA 1
ATOM 751 C C . VAL A 1 92 ? -5.161 -5.921 -17.965 1.00 69.56 92 VAL A C 1
ATOM 753 O O . VAL A 1 92 ? -6.343 -5.591 -17.856 1.00 69.56 92 VAL A O 1
ATOM 756 N N . ASP A 1 93 ? -4.562 -6.795 -17.169 1.00 76.06 93 ASP A N 1
ATOM 757 C CA . ASP A 1 93 ? -5.147 -7.298 -15.934 1.00 76.06 93 ASP A CA 1
ATOM 758 C C . ASP A 1 93 ? -4.372 -6.748 -14.745 1.00 76.06 93 ASP A C 1
ATOM 760 O O . ASP A 1 93 ? -3.151 -6.582 -14.820 1.00 76.06 93 ASP A O 1
ATOM 764 N N . TYR A 1 94 ? -5.087 -6.464 -13.665 1.00 79.56 94 TYR A N 1
ATOM 765 C CA . TYR A 1 94 ? -4.506 -5.891 -12.462 1.00 79.56 94 TYR A CA 1
ATOM 766 C C . TYR A 1 94 ? -4.816 -6.782 -11.272 1.00 79.56 94 TYR A C 1
ATOM 768 O O . TYR A 1 94 ? -5.983 -7.040 -10.977 1.00 79.56 94 TYR A O 1
ATOM 776 N N . GLU A 1 95 ? -3.770 -7.196 -10.564 1.00 83.69 95 GLU A N 1
ATOM 777 C CA . GLU A 1 95 ? -3.880 -8.068 -9.398 1.00 83.69 95 GLU A CA 1
ATOM 778 C C . GLU A 1 95 ? -3.164 -7.452 -8.197 1.00 83.69 95 GLU A C 1
ATOM 780 O O . GLU A 1 95 ? -1.998 -7.055 -8.279 1.00 83.69 95 GLU A O 1
ATOM 785 N N . ASN A 1 96 ? -3.845 -7.402 -7.052 1.00 85.94 96 ASN A N 1
ATOM 786 C CA . ASN A 1 96 ? -3.230 -6.957 -5.810 1.00 85.94 96 ASN A CA 1
ATOM 787 C C . ASN A 1 96 ? -2.475 -8.094 -5.127 1.00 85.94 96 ASN A C 1
ATOM 789 O O . ASN A 1 96 ? -3.068 -9.040 -4.608 1.00 85.94 96 ASN A O 1
ATOM 793 N N . ASN A 1 97 ? -1.164 -7.926 -4.987 1.00 88.88 97 ASN A N 1
ATOM 794 C CA . ASN A 1 97 ? -0.326 -8.852 -4.250 1.00 88.88 97 ASN A CA 1
ATOM 795 C C . ASN A 1 97 ? 0.110 -8.274 -2.908 1.00 88.88 97 ASN A C 1
ATOM 797 O O . ASN A 1 97 ? 0.783 -7.246 -2.822 1.00 88.88 97 ASN A O 1
ATOM 801 N N . LYS A 1 98 ? -0.246 -8.975 -1.827 1.00 92.81 98 LYS A N 1
ATOM 802 C CA . LYS A 1 98 ? 0.318 -8.697 -0.507 1.00 92.81 98 LYS A CA 1
ATOM 803 C C . LYS A 1 98 ? 1.789 -9.102 -0.511 1.00 92.81 98 LYS A C 1
ATOM 805 O O . LYS A 1 98 ? 2.110 -10.271 -0.712 1.00 92.81 98 LYS A O 1
ATOM 810 N N . LEU A 1 99 ? 2.667 -8.151 -0.224 1.00 91.19 99 LEU A N 1
ATOM 811 C CA . LEU A 1 99 ? 4.095 -8.411 -0.107 1.00 91.19 99 LEU A CA 1
ATOM 812 C C . LEU A 1 99 ? 4.416 -9.143 1.202 1.00 91.19 99 LEU A C 1
ATOM 814 O O . LEU A 1 99 ? 3.719 -8.992 2.213 1.00 91.19 99 LEU A O 1
ATOM 818 N N . SER A 1 100 ? 5.478 -9.952 1.175 1.00 91.19 100 SER A N 1
ATOM 819 C CA . SER A 1 100 ? 5.969 -10.639 2.371 1.00 91.19 100 SER A CA 1
ATOM 820 C C . SER A 1 100 ? 6.519 -9.640 3.393 1.00 91.19 100 SER A C 1
ATOM 822 O O . SER A 1 100 ? 6.798 -8.480 3.076 1.00 91.19 100 SER A O 1
ATOM 824 N N . GLU A 1 101 ? 6.690 -10.086 4.636 1.00 90.19 101 GLU A N 1
ATOM 825 C CA . GLU A 1 101 ? 7.279 -9.251 5.685 1.00 90.19 101 GLU A CA 1
ATOM 826 C C . GLU A 1 101 ? 8.722 -8.854 5.338 1.00 90.19 101 GLU A C 1
ATOM 828 O O . GLU A 1 101 ? 9.114 -7.708 5.546 1.00 90.19 101 GLU A O 1
ATOM 833 N N . GLU A 1 102 ? 9.492 -9.755 4.723 1.00 89.50 102 GLU A N 1
ATOM 834 C CA . GLU A 1 102 ? 10.856 -9.482 4.264 1.00 89.50 102 GLU A CA 1
ATOM 835 C C . GLU A 1 102 ? 10.880 -8.390 3.190 1.00 89.50 102 GLU A C 1
ATOM 837 O O . GLU A 1 102 ? 11.655 -7.441 3.304 1.00 89.50 102 GLU A O 1
ATOM 842 N N . ALA A 1 103 ? 10.001 -8.477 2.185 1.00 89.25 103 ALA A N 1
ATOM 843 C CA . ALA A 1 103 ? 9.863 -7.435 1.169 1.00 89.25 103 ALA A CA 1
ATOM 844 C C . ALA A 1 103 ? 9.442 -6.097 1.798 1.00 89.25 103 ALA A C 1
ATOM 846 O O . ALA A 1 103 ? 10.034 -5.059 1.507 1.00 89.25 103 ALA A O 1
ATOM 847 N N . GLY A 1 104 ? 8.483 -6.121 2.729 1.00 90.44 104 GLY A N 1
ATOM 848 C CA . GLY A 1 104 ? 8.064 -4.939 3.481 1.00 90.44 104 GLY A CA 1
ATOM 849 C C . GLY A 1 104 ? 9.199 -4.290 4.278 1.00 90.44 104 GLY A C 1
ATOM 850 O O . GLY A 1 104 ? 9.320 -3.066 4.283 1.00 90.44 104 GLY A O 1
ATOM 851 N N . ASN A 1 105 ? 10.060 -5.090 4.910 1.00 89.69 105 ASN A N 1
ATOM 852 C CA . ASN A 1 105 ? 11.225 -4.599 5.646 1.00 89.69 105 ASN A CA 1
ATOM 853 C C . ASN A 1 105 ? 12.250 -3.938 4.717 1.00 89.69 105 ASN A C 1
ATOM 855 O O . ASN A 1 105 ? 12.754 -2.865 5.043 1.00 89.69 105 ASN A O 1
ATOM 859 N N . LEU A 1 106 ? 12.501 -4.522 3.541 1.00 90.19 106 LEU A N 1
ATOM 860 C CA . LEU A 1 106 ? 13.382 -3.931 2.528 1.00 90.19 106 LEU A CA 1
ATOM 861 C C . LEU A 1 106 ? 12.847 -2.587 2.018 1.00 90.19 106 LEU A C 1
ATOM 863 O O . LEU A 1 106 ? 13.609 -1.632 1.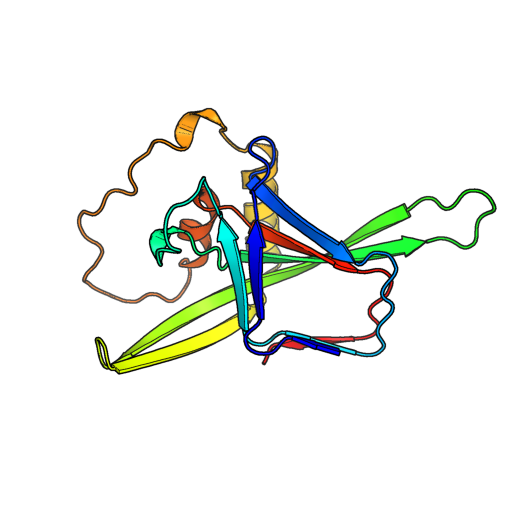881 1.00 90.19 106 LEU A O 1
ATOM 867 N N . ILE A 1 107 ? 11.536 -2.489 1.778 1.00 91.25 107 ILE A N 1
ATOM 868 C CA . ILE A 1 107 ? 10.888 -1.231 1.379 1.00 91.25 107 ILE A CA 1
ATOM 869 C C . ILE A 1 107 ? 11.063 -0.170 2.473 1.00 91.25 107 ILE A C 1
ATOM 871 O O . ILE A 1 107 ? 11.430 0.971 2.187 1.00 91.25 107 ILE A O 1
ATOM 875 N N . VAL A 1 108 ? 10.824 -0.536 3.736 1.00 90.31 108 VAL A N 1
ATOM 876 C CA . VAL A 1 108 ? 10.996 0.377 4.874 1.00 90.31 108 VAL A CA 1
ATOM 877 C C . VAL A 1 108 ? 12.446 0.850 4.982 1.00 90.31 108 VAL A C 1
ATOM 879 O O . VAL A 1 108 ? 12.673 2.049 5.126 1.00 90.31 108 VAL A O 1
ATOM 882 N N . GLU A 1 109 ? 13.421 -0.052 4.874 1.00 89.81 109 GLU A N 1
ATOM 883 C CA . GLU A 1 109 ? 14.847 0.290 4.908 1.00 89.81 109 GLU A CA 1
ATOM 884 C C . GLU A 1 109 ? 15.240 1.227 3.755 1.00 89.81 109 GLU A C 1
ATOM 886 O O . GLU A 1 109 ? 15.976 2.199 3.963 1.00 89.81 109 GLU A O 1
ATOM 891 N N . PHE A 1 110 ? 14.711 0.979 2.553 1.00 89.31 110 PHE A N 1
ATOM 892 C CA . PHE A 1 110 ? 14.929 1.831 1.389 1.00 89.31 110 PHE A CA 1
ATOM 893 C C . PHE A 1 110 ? 14.420 3.258 1.630 1.00 89.31 110 PHE A C 1
ATOM 895 O O . PHE A 1 110 ? 15.173 4.214 1.435 1.00 89.31 110 PHE A O 1
ATOM 902 N N . TYR A 1 111 ? 13.178 3.422 2.102 1.00 87.88 111 TYR A N 1
ATOM 903 C CA . TYR A 1 111 ? 12.602 4.753 2.330 1.00 87.88 111 TYR A CA 1
ATOM 904 C C . TYR A 1 111 ? 13.145 5.460 3.578 1.00 87.88 111 TYR A C 1
ATOM 906 O O . TYR A 1 111 ? 13.163 6.688 3.619 1.00 87.88 111 TYR A O 1
ATOM 914 N N . GLN A 1 112 ? 13.648 4.730 4.577 1.00 85.88 112 GLN A N 1
ATOM 915 C CA . GLN A 1 112 ? 14.381 5.333 5.698 1.00 85.88 112 GLN A CA 1
ATOM 916 C C . GLN A 1 112 ? 15.692 5.986 5.251 1.00 85.88 112 GLN A C 1
ATOM 918 O O . GLN A 1 112 ? 16.109 6.989 5.827 1.00 85.88 112 GLN A O 1
ATOM 923 N N . ASN A 1 113 ? 16.326 5.435 4.215 1.00 82.19 113 ASN A N 1
ATOM 924 C CA . ASN A 1 113 ? 17.574 5.938 3.647 1.00 82.19 113 ASN A CA 1
ATOM 925 C C . ASN A 1 113 ? 17.361 6.602 2.277 1.00 82.19 113 ASN A C 1
ATOM 927 O O . ASN A 1 113 ? 18.289 6.635 1.464 1.00 82.19 113 ASN A O 1
ATOM 931 N N . PHE A 1 114 ? 16.147 7.099 2.005 1.00 74.50 114 PHE A N 1
ATOM 932 C CA . PHE A 1 114 ? 15.728 7.507 0.667 1.00 74.50 114 PHE A CA 1
ATOM 933 C C . PHE A 1 114 ? 16.688 8.552 0.062 1.00 74.50 114 PHE A C 1
ATOM 935 O O . PHE A 1 114 ? 16.817 9.666 0.584 1.00 74.50 114 PHE A O 1
ATOM 942 N N . PRO A 1 115 ? 17.389 8.232 -1.044 1.00 64.81 115 PRO A N 1
ATOM 943 C CA . PRO A 1 115 ? 18.365 9.134 -1.630 1.00 64.81 115 PRO A CA 1
ATOM 944 C C . PRO A 1 115 ? 17.654 10.184 -2.494 1.00 64.81 115 PRO A C 1
ATOM 946 O O . PRO A 1 115 ? 17.562 10.041 -3.712 1.00 64.81 115 PRO A O 1
ATOM 949 N N . PHE A 1 116 ? 17.213 11.278 -1.868 1.00 57.69 116 PHE A N 1
ATOM 950 C CA . PHE A 1 116 ? 16.555 12.431 -2.511 1.00 57.69 116 PHE A CA 1
ATOM 951 C C . PHE A 1 116 ? 17.225 12.887 -3.828 1.00 57.69 116 PHE A C 1
ATOM 953 O O . PHE A 1 116 ? 16.562 13.239 -4.803 1.00 57.69 116 PHE A O 1
ATOM 960 N N . ASN A 1 117 ? 18.560 12.820 -3.895 1.00 50.06 117 ASN A N 1
ATOM 961 C CA . ASN A 1 117 ? 19.359 13.306 -5.026 1.00 50.06 117 ASN A CA 1
ATOM 962 C C . ASN A 1 117 ? 19.491 12.334 -6.221 1.00 50.06 117 ASN A C 1
ATOM 964 O O . ASN A 1 117 ? 20.205 12.658 -7.169 1.00 50.06 117 ASN A O 1
ATOM 968 N N . GLN A 1 118 ? 18.859 11.151 -6.209 1.00 50.09 118 GLN A N 1
ATOM 969 C CA . GLN A 1 118 ? 18.929 10.188 -7.328 1.00 50.09 118 GLN A CA 1
ATOM 970 C C . GLN A 1 118 ? 17.663 10.122 -8.196 1.00 50.09 118 GLN A C 1
ATOM 972 O O . GLN A 1 118 ? 17.633 9.339 -9.142 1.00 50.09 118 GLN A O 1
ATOM 977 N N . SER A 1 119 ? 16.678 10.993 -7.963 1.00 49.19 119 SER A N 1
ATOM 978 C CA . SER A 1 119 ? 15.440 11.119 -8.760 1.00 49.19 119 SER A CA 1
ATOM 979 C C . SER A 1 119 ? 15.655 11.434 -10.255 1.00 49.19 119 SER A C 1
ATOM 981 O O . SER A 1 119 ? 14.713 11.364 -11.037 1.00 49.19 119 SER A O 1
ATOM 983 N N . ASN A 1 120 ? 16.896 11.729 -10.666 1.00 46.28 120 ASN A N 1
ATOM 984 C CA . ASN A 1 120 ? 17.313 11.926 -12.059 1.00 46.28 120 ASN A CA 1
ATOM 985 C C . ASN A 1 120 ? 18.062 10.730 -12.670 1.00 46.28 120 ASN A C 1
ATOM 987 O O . ASN A 1 120 ? 18.614 10.865 -13.763 1.00 46.28 120 ASN A O 1
ATOM 991 N N . LYS A 1 121 ? 18.133 9.567 -12.007 1.00 45.06 121 LYS A N 1
ATOM 992 C CA . LYS A 1 121 ? 18.511 8.349 -12.729 1.00 45.06 121 LYS A CA 1
ATOM 993 C C . LYS A 1 121 ? 17.351 8.002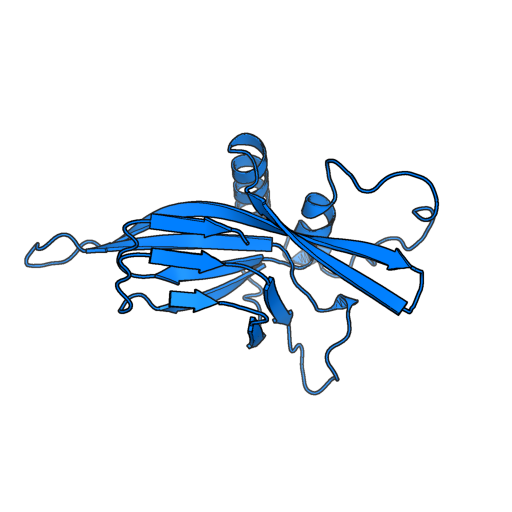 -13.644 1.00 45.06 121 LYS A C 1
ATOM 995 O O . LYS A 1 121 ? 16.376 7.399 -13.210 1.00 45.06 121 LYS A O 1
ATOM 1000 N N . THR A 1 122 ? 17.470 8.419 -14.902 1.00 42.16 122 THR A N 1
ATOM 1001 C CA . THR A 1 122 ? 16.744 7.834 -16.023 1.00 42.16 122 THR A CA 1
ATOM 1002 C C . THR A 1 122 ? 16.762 6.329 -15.798 1.00 42.16 122 THR A C 1
ATOM 1004 O O . THR A 1 122 ? 17.845 5.738 -15.751 1.00 42.16 122 THR A O 1
ATOM 1007 N N . ILE A 1 123 ? 15.593 5.742 -15.538 1.00 48.50 123 ILE A N 1
ATOM 1008 C CA . ILE A 1 123 ? 15.426 4.291 -15.538 1.00 48.50 123 ILE A CA 1
ATOM 1009 C C . ILE A 1 123 ? 16.027 3.856 -16.871 1.00 48.50 123 ILE A C 1
ATOM 1011 O O . ILE A 1 123 ? 15.600 4.338 -17.918 1.00 48.50 123 ILE A O 1
ATOM 1015 N N . VAL A 1 124 ? 17.135 3.117 -16.812 1.00 39.06 124 VAL A N 1
ATOM 1016 C CA . VAL A 1 124 ? 17.871 2.717 -18.007 1.00 39.06 124 VAL A CA 1
ATOM 1017 C C . VAL A 1 124 ? 16.917 1.847 -18.810 1.00 39.06 124 VAL A C 1
ATOM 1019 O O . VAL A 1 124 ? 16.572 0.747 -18.393 1.00 39.06 124 VAL A O 1
ATOM 1022 N N . ASP A 1 125 ? 16.463 2.406 -19.925 1.00 42.12 125 ASP A N 1
ATOM 1023 C CA . ASP A 1 125 ? 15.490 1.854 -20.869 1.00 42.12 125 ASP A CA 1
ATOM 1024 C C . ASP A 1 125 ? 16.141 0.815 -21.805 1.00 42.12 125 ASP A C 1
ATOM 1026 O O . ASP A 1 125 ? 15.712 0.598 -22.934 1.00 42.12 125 ASP A O 1
ATOM 1030 N N . GLU A 1 126 ? 17.237 0.194 -21.365 1.00 39.12 126 GLU A N 1
ATOM 1031 C CA . GLU A 1 126 ? 18.014 -0.748 -22.165 1.00 39.12 126 GLU A CA 1
ATOM 1032 C C . GLU A 1 126 ? 17.939 -2.134 -21.502 1.00 39.12 126 GLU A C 1
ATOM 1034 O O . GLU A 1 126 ? 18.435 -2.342 -20.395 1.00 39.12 126 GLU A O 1
ATOM 1039 N N . ASP A 1 127 ? 17.281 -3.061 -22.210 1.00 38.44 127 ASP A N 1
ATOM 1040 C CA . ASP A 1 127 ? 17.326 -4.529 -22.061 1.00 38.44 127 ASP A CA 1
ATOM 1041 C C . ASP A 1 127 ? 16.285 -5.258 -21.186 1.00 38.44 127 ASP A C 1
ATOM 1043 O O . ASP A 1 127 ? 16.585 -6.314 -20.632 1.00 38.44 127 ASP A O 1
ATOM 1047 N N . ARG A 1 128 ? 15.026 -4.801 -21.095 1.00 44.94 128 ARG A N 1
ATOM 1048 C CA . ARG A 1 128 ? 13.987 -5.536 -20.320 1.00 44.94 128 ARG A CA 1
ATOM 1049 C C . ARG A 1 128 ? 12.861 -6.202 -21.116 1.00 44.94 128 ARG A C 1
ATOM 1051 O O . ARG A 1 128 ? 11.945 -6.771 -20.527 1.00 44.94 128 ARG A O 1
ATOM 1058 N N . LEU A 1 129 ? 12.955 -6.225 -22.444 1.00 39.69 129 LEU A N 1
ATOM 1059 C CA . LEU A 1 129 ? 12.059 -7.007 -23.304 1.00 39.69 129 LEU A CA 1
ATOM 1060 C C . LEU A 1 129 ? 12.560 -8.443 -23.492 1.00 39.69 129 LEU A C 1
ATOM 1062 O O . LEU A 1 129 ? 12.721 -8.877 -24.623 1.00 39.69 129 LEU A O 1
ATOM 1066 N N . GLU A 1 130 ? 12.815 -9.194 -22.422 1.00 37.78 130 GLU A N 1
ATOM 1067 C CA . GLU A 1 130 ? 12.927 -10.653 -22.530 1.00 37.78 130 GLU A CA 1
ATOM 1068 C C . GLU A 1 130 ? 12.921 -11.300 -21.134 1.00 37.78 130 GLU A C 1
ATOM 1070 O O . GLU A 1 130 ? 13.860 -11.156 -20.361 1.00 37.78 130 GLU A O 1
ATOM 1075 N N . TYR A 1 131 ? 11.859 -12.060 -20.848 1.00 33.75 131 TYR A N 1
ATOM 1076 C CA . TYR A 1 131 ? 11.689 -12.988 -19.718 1.00 33.75 131 TYR A CA 1
ATOM 1077 C C . TYR A 1 131 ? 11.226 -12.420 -18.358 1.00 33.75 131 TYR A C 1
ATOM 1079 O O . TYR A 1 131 ? 12.011 -12.056 -17.495 1.00 33.75 131 TYR A O 1
ATOM 1087 N N . GLY A 1 132 ? 9.912 -12.541 -18.123 1.00 38.09 132 GLY A N 1
ATOM 1088 C CA . GLY A 1 132 ? 9.372 -12.996 -16.834 1.00 38.09 132 GLY A CA 1
ATOM 1089 C C . GLY A 1 132 ? 9.366 -11.995 -15.678 1.00 38.09 132 GLY A C 1
ATOM 1090 O O . GLY A 1 132 ? 10.108 -12.154 -14.714 1.00 38.09 132 GLY A O 1
ATOM 1091 N N . TYR A 1 133 ? 8.445 -11.029 -15.720 1.00 49.91 133 TYR A N 1
ATOM 1092 C CA . TYR A 1 133 ? 7.964 -10.319 -14.529 1.00 49.91 133 TYR A CA 1
ATOM 1093 C C . TYR A 1 133 ? 7.363 -11.329 -13.547 1.00 49.91 133 TYR A C 1
ATOM 1095 O O . TYR A 1 133 ? 6.238 -11.760 -13.784 1.00 49.91 133 TYR A O 1
ATOM 1103 N N . GLN A 1 134 ? 8.058 -11.744 -12.479 1.00 52.75 134 GLN A N 1
ATOM 1104 C CA . GLN A 1 134 ? 7.355 -12.555 -11.471 1.00 52.75 134 GLN A CA 1
ATOM 1105 C C . GLN A 1 134 ? 7.837 -12.551 -10.014 1.00 52.75 134 GLN A C 1
ATOM 1107 O O . GLN A 1 134 ? 7.065 -13.000 -9.180 1.00 52.75 134 GLN A O 1
ATOM 1112 N N . GLU A 1 135 ? 8.989 -11.984 -9.627 1.00 52.75 135 GLU A N 1
ATOM 1113 C CA . GLU A 1 135 ? 9.344 -11.956 -8.181 1.00 52.75 135 GLU A CA 1
ATOM 1114 C C . GLU A 1 135 ? 9.858 -10.610 -7.638 1.00 52.75 135 GLU A C 1
ATOM 1116 O O . GLU A 1 135 ? 9.790 -10.365 -6.434 1.00 52.75 135 GLU A O 1
ATOM 1121 N N . THR A 1 136 ? 10.302 -9.685 -8.496 1.00 64.69 136 THR A N 1
ATOM 1122 C CA . THR A 1 136 ? 10.935 -8.423 -8.058 1.00 64.69 136 THR A CA 1
ATOM 1123 C C . THR A 1 136 ? 10.334 -7.164 -8.683 1.00 64.69 136 THR A C 1
ATOM 1125 O O . THR A 1 136 ? 10.919 -6.097 -8.5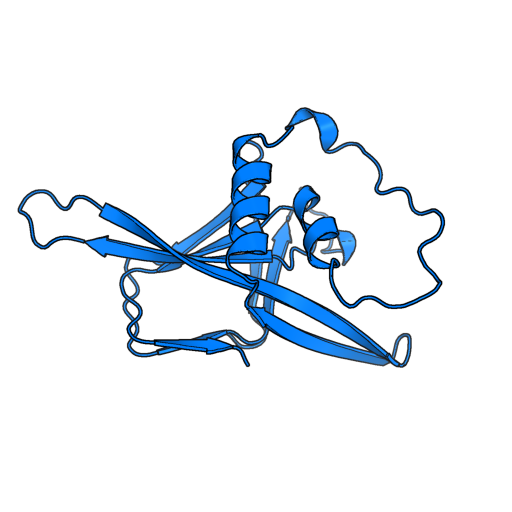40 1.00 64.69 136 THR A O 1
ATOM 1128 N N . GLY A 1 137 ? 9.179 -7.250 -9.356 1.00 73.31 137 GLY A N 1
ATOM 1129 C CA . GLY A 1 137 ? 8.572 -6.102 -10.057 1.00 73.31 137 GLY A CA 1
ATOM 1130 C C . GLY A 1 137 ? 8.318 -4.890 -9.152 1.00 73.31 137 GLY A C 1
ATOM 1131 O O . GLY A 1 137 ? 8.539 -3.753 -9.553 1.00 73.31 137 GLY A O 1
ATOM 1132 N N . TRP A 1 138 ? 7.984 -5.129 -7.881 1.00 82.50 138 TRP A N 1
ATOM 1133 C CA . TRP A 1 138 ? 7.811 -4.070 -6.882 1.00 82.50 138 TRP A CA 1
ATOM 1134 C C . TRP A 1 138 ? 9.102 -3.290 -6.576 1.00 82.50 138 TRP A C 1
ATOM 1136 O O . TRP A 1 138 ? 9.030 -2.162 -6.097 1.00 82.50 138 TRP A O 1
ATOM 1146 N N . MET A 1 139 ? 10.292 -3.851 -6.831 1.00 84.12 139 MET A N 1
ATOM 1147 C CA . MET A 1 139 ? 11.558 -3.145 -6.591 1.00 84.12 139 MET A CA 1
ATOM 1148 C C . MET A 1 139 ? 11.739 -1.969 -7.552 1.00 84.12 139 MET A C 1
ATOM 1150 O O . MET A 1 139 ? 12.330 -0.958 -7.177 1.00 84.12 139 MET A O 1
ATOM 1154 N N . ASP A 1 140 ? 11.209 -2.077 -8.771 1.00 77.56 140 ASP A N 1
ATOM 1155 C CA . ASP A 1 140 ? 11.270 -0.995 -9.754 1.00 77.56 140 ASP A CA 1
ATOM 1156 C C . ASP A 1 140 ? 10.366 0.186 -9.354 1.00 77.56 140 ASP A C 1
ATOM 1158 O O . ASP A 1 140 ? 10.651 1.336 -9.696 1.00 77.56 140 ASP A O 1
ATOM 1162 N N . GLU A 1 141 ? 9.328 -0.073 -8.550 1.00 79.56 141 GLU A N 1
ATOM 1163 C CA . GLU A 1 141 ? 8.423 0.950 -8.013 1.00 79.56 141 GLU A CA 1
ATOM 1164 C C . GLU A 1 141 ? 9.068 1.805 -6.911 1.00 79.56 141 GLU A C 1
ATOM 1166 O O . GLU A 1 141 ? 8.635 2.932 -6.675 1.00 79.56 141 GLU A O 1
ATOM 1171 N N . LEU A 1 142 ? 10.143 1.333 -6.265 1.00 85.88 142 LEU A N 1
ATOM 1172 C CA . LEU A 1 142 ? 10.782 2.032 -5.139 1.00 85.88 142 LEU A CA 1
ATOM 1173 C C . LEU A 1 142 ? 11.178 3.479 -5.478 1.00 85.88 142 LEU A C 1
ATOM 1175 O O . LEU A 1 142 ? 11.035 4.390 -4.659 1.00 85.88 142 LEU A O 1
ATOM 1179 N N . TYR A 1 143 ? 11.640 3.715 -6.706 1.00 81.00 143 TYR A N 1
ATOM 1180 C CA . TYR A 1 143 ? 12.035 5.048 -7.165 1.00 81.00 143 TYR A CA 1
ATOM 1181 C C . TYR A 1 143 ? 10.855 5.923 -7.610 1.00 81.00 143 TYR A C 1
ATOM 1183 O O . TYR A 1 143 ? 11.020 7.139 -7.719 1.00 81.00 143 TYR A O 1
ATOM 1191 N N . ARG A 1 144 ? 9.675 5.334 -7.843 1.00 82.62 144 ARG A N 1
ATOM 1192 C CA . ARG A 1 144 ? 8.433 6.053 -8.175 1.00 82.62 144 ARG A CA 1
ATOM 1193 C C . ARG A 1 144 ? 7.745 6.603 -6.926 1.00 82.62 144 ARG A C 1
ATOM 1195 O O . ARG A 1 144 ? 7.060 7.619 -7.008 1.00 82.62 144 ARG A O 1
ATOM 1202 N N . GLY A 1 145 ? 7.982 5.973 -5.777 1.00 87.38 145 GLY A N 1
ATOM 1203 C CA . GLY A 1 145 ? 7.375 6.320 -4.497 1.00 87.38 145 GLY A CA 1
ATOM 1204 C C . GLY A 1 145 ? 6.373 5.260 -4.052 1.00 87.38 145 GLY A C 1
ATOM 1205 O O . GLY A 1 145 ? 6.308 4.169 -4.611 1.00 87.38 145 GLY A O 1
ATOM 1206 N N . TYR A 1 146 ? 5.585 5.584 -3.034 1.00 91.69 146 TYR A N 1
ATOM 1207 C CA . TYR A 1 146 ? 4.493 4.730 -2.570 1.00 91.69 146 TYR A CA 1
ATOM 1208 C C . TYR A 1 146 ? 3.308 5.560 -2.091 1.00 91.69 146 TYR A C 1
ATOM 1210 O O . TYR A 1 146 ? 3.474 6.669 -1.580 1.00 91.69 146 TYR A O 1
ATOM 1218 N N . GLY A 1 147 ? 2.108 5.006 -2.218 1.00 92.69 147 GLY A N 1
ATOM 1219 C CA . GLY A 1 147 ? 0.920 5.520 -1.556 1.00 92.69 147 GLY A CA 1
ATOM 1220 C C . GLY A 1 147 ? 0.789 4.964 -0.146 1.00 92.69 147 GLY A C 1
ATOM 1221 O O . GLY A 1 147 ? 0.956 3.772 0.073 1.00 92.69 147 GLY A O 1
ATOM 1222 N N . GLU A 1 148 ? 0.470 5.800 0.834 1.00 94.88 148 GLU A N 1
ATOM 1223 C CA . GLU A 1 148 ? 0.060 5.357 2.161 1.00 94.88 148 GLU A CA 1
ATOM 1224 C C . GLU A 1 148 ? -1.441 5.588 2.325 1.00 94.88 148 GLU A C 1
ATOM 1226 O O . GLU A 1 148 ? -1.903 6.729 2.365 1.00 94.88 148 GLU A O 1
ATOM 1231 N N . LEU A 1 149 ? -2.199 4.502 2.472 1.00 94.12 149 LEU A N 1
ATOM 1232 C CA . LEU A 1 149 ? -3.600 4.555 2.852 1.00 94.12 149 LEU A CA 1
ATOM 1233 C C . LEU A 1 149 ? -3.704 4.415 4.370 1.00 94.12 149 LEU A C 1
ATOM 1235 O O . LEU A 1 149 ? -3.614 3.310 4.908 1.00 94.12 149 LEU A O 1
ATOM 1239 N N . ARG A 1 150 ? -3.893 5.542 5.057 1.00 94.31 150 ARG A N 1
ATOM 1240 C CA . ARG A 1 150 ? -3.977 5.584 6.517 1.00 94.31 150 ARG A CA 1
ATOM 1241 C C . ARG A 1 150 ? -5.424 5.690 6.963 1.00 94.31 150 ARG A C 1
ATOM 1243 O O . ARG A 1 150 ? -6.084 6.680 6.669 1.00 94.31 150 ARG A O 1
ATOM 1250 N N . LEU A 1 151 ? -5.912 4.705 7.707 1.00 92.62 151 LEU A N 1
ATOM 1251 C CA . LEU A 1 151 ? -7.263 4.714 8.276 1.00 92.62 151 LEU A CA 1
ATOM 1252 C C . LEU A 1 151 ? -7.238 4.754 9.807 1.00 92.62 151 LEU A C 1
ATOM 1254 O O . LEU A 1 151 ? -6.183 4.626 10.421 1.00 92.62 151 LEU A O 1
ATOM 1258 N N . GLY A 1 152 ? -8.407 4.946 10.422 1.00 89.88 152 GLY A N 1
ATOM 1259 C CA . GLY A 1 152 ? -8.592 4.809 11.867 1.00 89.88 152 GLY A CA 1
ATOM 1260 C C . GLY A 1 152 ? -8.481 3.346 12.295 1.00 89.88 152 GLY A C 1
ATOM 1261 O O . GLY A 1 152 ? -7.384 2.829 12.466 1.00 89.88 152 GLY A O 1
ATOM 1262 N N . ASN A 1 153 ? -9.619 2.659 12.428 1.00 89.00 153 ASN A N 1
ATOM 1263 C CA . ASN A 1 153 ? -9.665 1.224 12.740 1.00 89.00 153 ASN A CA 1
ATOM 1264 C C . ASN A 1 153 ? -10.144 0.409 11.534 1.00 89.00 153 ASN A C 1
ATOM 1266 O O . ASN A 1 153 ? -11.118 0.797 10.881 1.00 89.00 153 ASN A O 1
ATOM 1270 N N . ILE A 1 154 ? -9.519 -0.742 11.291 1.00 90.50 154 ILE A N 1
ATOM 1271 C CA . ILE A 1 154 ? -9.943 -1.714 10.279 1.00 90.50 154 ILE A CA 1
ATOM 1272 C C . ILE A 1 154 ? -10.008 -3.094 10.937 1.00 90.50 154 ILE A C 1
ATOM 1274 O O . ILE A 1 154 ? -8.979 -3.654 11.297 1.00 90.50 154 ILE A O 1
ATOM 1278 N N . GLU A 1 155 ? -11.204 -3.671 11.079 1.00 90.81 155 GLU A N 1
ATOM 1279 C CA . GLU A 1 155 ? -11.335 -5.013 11.680 1.00 90.81 155 GLU A CA 1
ATOM 1280 C C . GLU A 1 155 ? -10.835 -6.124 10.741 1.00 90.81 155 GLU A C 1
ATOM 1282 O O . GLU A 1 155 ? -10.245 -7.103 11.194 1.00 90.81 155 GLU A O 1
ATOM 1287 N N . ALA A 1 156 ? -11.054 -5.980 9.432 1.00 93.12 156 ALA A N 1
ATOM 1288 C CA . ALA A 1 156 ? -10.595 -6.927 8.420 1.00 93.12 156 ALA A CA 1
ATOM 1289 C C . ALA A 1 156 ? -10.305 -6.228 7.086 1.00 93.12 156 ALA A C 1
ATOM 1291 O O . ALA A 1 156 ? -10.993 -5.272 6.716 1.00 93.12 156 ALA A O 1
ATOM 1292 N N . TYR A 1 157 ? -9.336 -6.740 6.324 1.00 93.69 157 TYR A N 1
ATOM 1293 C CA . TYR A 1 157 ? -9.115 -6.327 4.939 1.00 93.69 157 TYR A CA 1
ATOM 1294 C C . TYR A 1 157 ? -8.984 -7.529 4.002 1.00 93.69 157 TYR A C 1
ATOM 1296 O O . TYR A 1 157 ? -8.631 -8.630 4.422 1.00 93.69 157 TYR A O 1
ATOM 1304 N N . THR A 1 158 ? -9.287 -7.300 2.730 1.00 93.81 158 THR A N 1
ATOM 1305 C CA . THR A 1 158 ? -9.193 -8.271 1.635 1.00 93.81 158 THR A CA 1
ATOM 1306 C C . THR A 1 158 ? -8.593 -7.590 0.416 1.00 93.81 158 THR A C 1
ATOM 1308 O O . THR A 1 158 ? -8.780 -6.384 0.235 1.00 93.81 158 THR A O 1
ATOM 1311 N N . LEU A 1 159 ? -7.876 -8.368 -0.387 1.00 91.12 159 LEU A N 1
ATOM 1312 C CA . LEU A 1 159 ? -7.393 -7.965 -1.701 1.00 91.12 159 LEU A CA 1
ATOM 1313 C C . LEU A 1 159 ? -8.263 -8.669 -2.743 1.00 91.12 159 LEU A C 1
ATOM 1315 O O . LEU A 1 159 ? -8.600 -9.841 -2.539 1.00 91.12 159 LEU A O 1
ATOM 1319 N N . GLY A 1 160 ? -8.704 -7.927 -3.755 1.00 78.06 160 GLY A N 1
ATOM 1320 C CA . GLY A 1 160 ? -9.456 -8.459 -4.891 1.00 78.06 160 GLY A CA 1
ATOM 1321 C C . GLY A 1 160 ? -8.592 -8.718 -6.105 1.00 78.06 160 GLY A C 1
ATOM 1322 O O . GLY A 1 160 ? -7.428 -8.252 -6.109 1.00 78.06 160 GLY A O 1
#

Organism: Phycomyces blakesleeanus (strain ATCC 8743b / DSM 1359 / FGSC 10004 / NBRC 33097 / NRRL 1555) (NCBI:txid763407)

Sequence (160 aa):
MTLNEVWISGSISEETGCFLVDMSYTFLKSLCLNQVEYHNTRGEMPIREDMCIHLTLLSQLYTNDSKYPIVERHNIAWIYLIETVIVPWIMVDYENNKLSEEAGNLIVEFYQNFPFNQSNKTIVDEDRLEYGYQETGWMDELYRGYGELRLGNIEAYTLG

pLDDT: mean 77.41, std 16.68, range [33.75, 95.56]